Protein AF-A0AAW6VSA6-F1 (afdb_monomer_lite)

InterPro domains:
  IPR007232 DNA repair protein Rad52/59/22 [PTHR12132] (12-105)
  IPR041247 Rad52 family [PF04098] (12-70)
  IPR042525 DNA repair protein Rad52/59/22 superfamily [G3DSA:3.30.390.80] (3-66)

Organism: NCBI:txid28197

Radius of gyration: 23.23 Å; chains: 1; bounding box: 46×59×58 Å

Structure (mmCIF, N/CA/C/O backbone):
data_AF-A0AAW6VSA6-F1
#
_entry.id   AF-A0AAW6VSA6-F1
#
loop_
_atom_site.group_PDB
_atom_site.id
_atom_site.type_symbol
_atom_site.label_atom_id
_atom_site.label_alt_id
_atom_site.label_comp_id
_atom_site.label_asym_id
_atom_site.label_entity_id
_atom_site.label_seq_id
_atom_site.pdbx_PDB_ins_code
_atom_site.Cartn_x
_atom_site.Cartn_y
_atom_site.Cartn_z
_atom_site.occupancy
_atom_site.B_iso_or_equiv
_atom_site.auth_seq_id
_atom_site.auth_comp_id
_atom_site.auth_asym_id
_atom_site.auth_atom_id
_atom_site.pdbx_PDB_model_num
ATOM 1 N N . VAL A 1 1 ? -2.462 25.161 8.995 1.00 51.22 1 VAL A N 1
ATOM 2 C CA . VAL A 1 1 ? -2.810 26.195 7.996 1.00 51.22 1 VAL A CA 1
ATOM 3 C C . VAL A 1 1 ? -4.248 25.920 7.577 1.00 51.22 1 VAL A C 1
ATOM 5 O O . VAL A 1 1 ? -4.530 24.801 7.174 1.00 51.22 1 VAL A O 1
ATOM 8 N N . TYR A 1 2 ? -5.179 26.846 7.816 1.00 50.03 2 TYR A N 1
ATOM 9 C CA . TYR A 1 2 ? -6.599 26.677 7.466 1.00 50.03 2 TYR A CA 1
ATOM 10 C C . TYR A 1 2 ? -6.893 27.480 6.196 1.00 50.03 2 TYR A C 1
ATOM 12 O O . TYR A 1 2 ? -6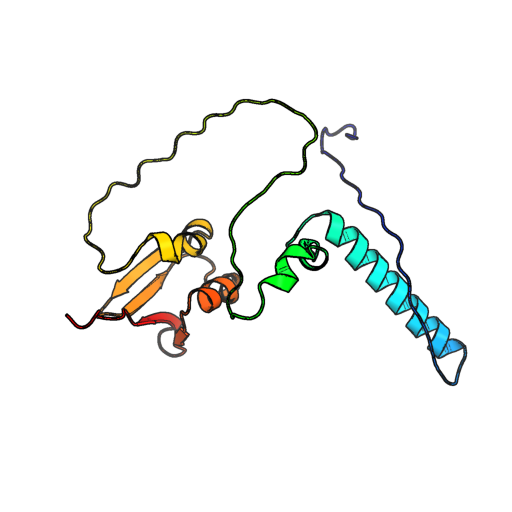.371 28.587 6.064 1.00 50.03 2 TYR A O 1
ATOM 20 N N . ASN A 1 3 ? -7.718 26.960 5.282 1.00 61.34 3 ASN A N 1
ATOM 21 C CA . ASN A 1 3 ? -8.277 27.794 4.214 1.00 61.34 3 ASN A CA 1
ATOM 22 C C . ASN A 1 3 ? -9.531 28.545 4.724 1.00 61.34 3 ASN A C 1
ATOM 24 O O . ASN A 1 3 ? -9.993 28.335 5.849 1.00 61.34 3 ASN A O 1
ATOM 28 N N . GLN A 1 4 ? -10.105 29.395 3.869 1.00 62.91 4 GLN A N 1
ATOM 29 C CA . GLN A 1 4 ? -11.296 30.210 4.155 1.00 62.91 4 GLN A CA 1
ATOM 30 C C . GLN A 1 4 ? -12.543 29.405 4.581 1.00 62.91 4 GLN A C 1
ATOM 32 O O . GLN A 1 4 ? -13.475 29.991 5.121 1.00 62.91 4 GLN A O 1
ATOM 37 N N . THR A 1 5 ? -12.570 28.079 4.393 1.00 76.44 5 THR A N 1
ATOM 38 C CA . THR A 1 5 ? -13.679 27.203 4.807 1.00 76.44 5 THR A CA 1
ATOM 39 C C . THR A 1 5 ? -13.456 26.524 6.165 1.00 76.44 5 THR A C 1
ATOM 41 O O . THR A 1 5 ? -14.208 25.620 6.515 1.00 76.44 5 THR A O 1
ATOM 44 N N 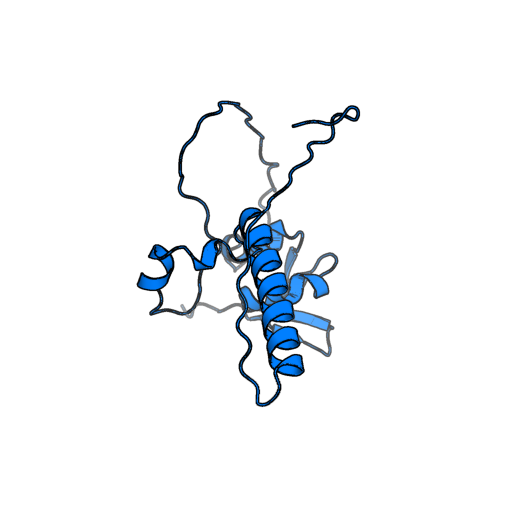. HIS A 1 6 ? -12.441 26.932 6.943 1.00 59.56 6 HIS A N 1
ATOM 45 C CA . HIS A 1 6 ? -12.098 26.367 8.265 1.00 59.56 6 HIS A CA 1
ATOM 46 C C . HIS A 1 6 ? -11.830 24.852 8.275 1.00 59.56 6 HIS A C 1
ATOM 48 O O . HIS A 1 6 ? -11.754 24.221 9.328 1.00 59.56 6 HIS A O 1
ATOM 54 N N . THR A 1 7 ? -11.614 24.265 7.104 1.00 65.12 7 THR A N 1
ATOM 55 C CA . THR A 1 7 ? -11.123 22.903 6.945 1.00 65.12 7 THR A CA 1
ATOM 56 C C . THR A 1 7 ? -9.616 22.887 7.172 1.00 65.12 7 THR A C 1
ATOM 58 O O . THR A 1 7 ? -8.873 23.646 6.543 1.00 65.12 7 THR A O 1
ATOM 61 N N . THR A 1 8 ? -9.151 22.040 8.092 1.00 70.50 8 THR A N 1
ATOM 62 C CA . THR A 1 8 ? -7.719 21.811 8.308 1.00 70.50 8 THR A CA 1
ATOM 63 C C . THR A 1 8 ? -7.151 21.123 7.074 1.00 70.50 8 THR A C 1
ATOM 65 O O . THR A 1 8 ? -7.421 19.948 6.838 1.00 70.50 8 THR A O 1
ATOM 68 N N . PHE A 1 9 ? -6.374 21.850 6.276 1.00 78.31 9 PHE A N 1
ATOM 69 C CA . PHE A 1 9 ? -5.620 21.256 5.182 1.00 78.31 9 PHE A CA 1
ATOM 70 C C . PHE A 1 9 ? -4.291 20.747 5.744 1.00 78.31 9 PHE A C 1
ATOM 72 O O . PHE A 1 9 ? -3.518 21.518 6.318 1.00 78.31 9 PHE A O 1
ATOM 79 N N . ILE A 1 10 ? -4.067 19.436 5.654 1.00 81.62 10 ILE A N 1
ATOM 80 C CA . ILE A 1 10 ? -2.827 18.791 6.091 1.00 81.62 10 ILE A CA 1
ATOM 81 C C . ILE A 1 10 ? -2.166 18.194 4.858 1.00 81.62 10 ILE A C 1
ATOM 83 O O . ILE A 1 10 ? -2.638 17.198 4.314 1.00 81.62 10 ILE A O 1
ATOM 87 N N . GLU A 1 11 ? -1.055 18.794 4.458 1.00 89.44 11 GLU A N 1
ATOM 88 C CA . GLU A 1 11 ? -0.159 18.274 3.433 1.00 89.44 11 GLU A CA 1
ATOM 89 C C . GLU A 1 11 ? 1.050 17.603 4.091 1.00 89.44 11 GLU A C 1
ATOM 91 O O . GLU A 1 11 ? 1.545 18.048 5.131 1.00 89.44 11 GLU A O 1
ATOM 96 N N . LYS A 1 12 ? 1.494 16.486 3.513 1.00 90.44 12 LYS A N 1
ATOM 97 C CA . LYS A 1 12 ? 2.719 15.784 3.901 1.00 90.44 12 LYS A CA 1
ATOM 98 C C . LYS A 1 12 ? 3.485 15.477 2.628 1.00 90.44 12 LYS A C 1
ATOM 100 O O . LYS A 1 12 ? 3.013 14.704 1.801 1.00 90.44 12 LYS A O 1
ATOM 105 N N . GLU A 1 13 ? 4.656 16.072 2.504 1.00 95.19 13 GLU A N 1
ATOM 106 C CA . GLU A 1 13 ? 5.548 15.878 1.370 1.00 95.19 13 GLU A CA 1
ATOM 107 C C . GLU A 1 13 ? 6.796 15.133 1.837 1.00 95.19 13 GLU A C 1
ATOM 109 O O . GLU A 1 13 ? 7.297 15.351 2.941 1.00 95.19 13 GLU A O 1
ATOM 114 N N . ASP A 1 14 ? 7.283 14.221 1.005 1.00 97.12 14 ASP A N 1
ATOM 115 C CA . ASP A 1 14 ? 8.577 13.578 1.189 1.00 97.12 14 ASP A CA 1
ATOM 116 C C . ASP A 1 14 ? 9.154 13.260 -0.197 1.00 97.12 14 ASP A C 1
ATOM 118 O O . ASP A 1 14 ? 8.428 13.175 -1.190 1.00 97.12 14 ASP A O 1
ATOM 122 N N . VAL A 1 15 ? 10.469 13.100 -0.273 1.00 97.25 15 VAL A N 1
ATOM 123 C CA . VAL A 1 15 ? 11.159 12.734 -1.516 1.00 97.25 15 VAL A CA 1
ATOM 124 C C . VAL A 1 15 ? 11.133 11.221 -1.720 1.00 97.25 15 VAL A C 1
ATOM 126 O O . VAL A 1 15 ? 10.961 10.462 -0.772 1.00 97.25 15 VAL A O 1
ATOM 129 N N . GLY A 1 16 ? 11.315 10.748 -2.943 1.00 97.56 16 GLY A N 1
ATOM 130 C CA . GLY A 1 16 ? 11.464 9.323 -3.221 1.00 97.56 16 GLY A CA 1
ATOM 131 C C . GLY A 1 16 ? 12.680 9.072 -4.082 1.00 97.56 16 GLY A C 1
ATOM 132 O O . GLY A 1 16 ? 13.080 9.939 -4.861 1.00 97.56 16 GLY A O 1
ATOM 133 N N . PHE A 1 17 ? 13.274 7.895 -3.931 1.00 98.12 17 PHE A N 1
ATOM 134 C CA . PHE A 1 17 ? 14.391 7.467 -4.761 1.00 98.12 17 PHE A CA 1
ATOM 135 C C . PHE A 1 17 ? 14.060 6.157 -5.468 1.00 98.12 17 PHE A C 1
ATOM 137 O O . PHE A 1 17 ? 13.450 5.262 -4.886 1.00 98.12 17 PHE A O 1
ATOM 144 N N . GLY A 1 18 ? 14.468 6.054 -6.728 1.00 97.69 18 GLY A N 1
ATOM 145 C CA . GLY A 1 18 ? 14.281 4.864 -7.542 1.00 97.69 18 GLY A CA 1
ATOM 146 C C . GLY A 1 18 ? 15.518 4.594 -8.371 1.00 97.69 18 GLY A C 1
ATOM 147 O O . GLY A 1 18 ? 16.198 5.524 -8.809 1.00 97.69 18 GLY A O 1
ATOM 148 N N . THR A 1 19 ? 15.820 3.315 -8.560 1.00 97.69 19 THR A N 1
ATOM 149 C CA . THR A 1 19 ? 16.985 2.880 -9.324 1.00 97.69 19 THR A CA 1
ATOM 150 C C . THR A 1 19 ? 16.536 2.061 -10.520 1.00 97.69 19 THR A C 1
ATOM 152 O O . THR A 1 19 ? 15.596 1.277 -10.459 1.00 97.69 19 THR A O 1
ATOM 155 N N . GLY A 1 20 ? 17.190 2.266 -11.655 1.00 96.38 20 GLY A N 1
ATOM 156 C CA . GLY A 1 20 ? 16.862 1.561 -12.880 1.00 96.38 20 GLY A CA 1
ATOM 157 C C . GLY A 1 20 ? 18.103 0.964 -13.487 1.00 96.38 20 GLY A C 1
ATOM 158 O O . GLY A 1 20 ? 19.025 1.682 -13.863 1.00 96.38 20 GLY A O 1
ATOM 159 N N . ILE A 1 21 ? 18.124 -0.361 -13.573 1.00 96.38 21 ILE A N 1
ATOM 160 C CA . ILE A 1 21 ? 19.223 -1.110 -14.168 1.00 96.38 21 ILE A CA 1
ATOM 161 C C . ILE A 1 21 ? 18.624 -1.975 -15.267 1.00 96.38 21 ILE A C 1
ATOM 163 O O . ILE A 1 21 ? 17.917 -2.943 -15.000 1.00 96.38 21 ILE A O 1
ATOM 167 N N . SER A 1 22 ? 18.903 -1.610 -16.515 1.00 95.88 22 SER A N 1
ATOM 168 C CA . SER A 1 22 ? 18.478 -2.363 -17.691 1.00 95.88 22 SER A CA 1
ATOM 169 C C . SER A 1 22 ? 19.528 -2.272 -18.795 1.00 95.88 22 SER A C 1
ATOM 171 O O . SER A 1 22 ? 20.454 -1.462 -18.739 1.00 95.88 22 SER A O 1
ATOM 173 N N . LYS A 1 23 ? 19.379 -3.124 -19.813 1.00 95.94 23 LYS A N 1
ATOM 174 C CA . LYS A 1 23 ? 20.214 -3.109 -21.020 1.00 95.94 23 LYS A CA 1
ATOM 175 C C . LYS A 1 23 ? 19.980 -1.856 -21.859 1.00 95.94 23 LYS A C 1
ATOM 177 O O . LYS A 1 23 ? 20.884 -1.438 -22.575 1.00 95.94 23 LYS A O 1
ATOM 182 N N . THR A 1 24 ? 18.779 -1.281 -21.801 1.00 97.44 24 THR A N 1
ATOM 183 C CA . THR A 1 24 ? 18.440 -0.059 -22.533 1.00 97.44 24 THR A CA 1
ATOM 184 C C . THR A 1 24 ? 18.276 1.108 -21.562 1.00 97.44 24 THR A C 1
ATOM 186 O O . THR A 1 24 ? 17.798 0.947 -20.437 1.00 97.44 24 THR A O 1
ATOM 189 N N . LEU A 1 25 ? 18.658 2.307 -22.011 1.00 96.94 25 LEU A N 1
ATOM 190 C CA . LEU A 1 25 ? 18.486 3.531 -21.226 1.00 96.94 25 LEU A CA 1
ATOM 191 C C . LEU A 1 25 ? 17.004 3.861 -20.997 1.00 96.94 25 LEU A C 1
ATOM 193 O O . LEU A 1 25 ? 16.657 4.401 -19.951 1.00 96.94 25 LEU A O 1
ATOM 197 N N . ALA A 1 26 ? 16.141 3.538 -21.964 1.00 97.88 26 ALA A N 1
ATOM 198 C CA . ALA A 1 26 ? 14.708 3.797 -21.877 1.00 97.88 26 ALA A CA 1
ATOM 199 C C . ALA A 1 26 ? 14.066 2.995 -20.736 1.00 97.88 26 ALA A C 1
ATOM 201 O O . ALA A 1 26 ? 13.436 3.586 -19.861 1.00 97.88 26 ALA A O 1
ATOM 202 N N . ASP A 1 27 ? 14.313 1.683 -20.691 1.00 97.56 27 ASP A N 1
ATOM 203 C CA . ASP A 1 27 ? 13.743 0.811 -19.659 1.00 97.56 27 ASP A CA 1
ATOM 204 C C . ASP A 1 27 ? 14.287 1.164 -18.267 1.00 97.56 27 ASP A C 1
ATOM 206 O O . ASP A 1 27 ? 13.549 1.153 -17.284 1.00 97.56 27 ASP A O 1
ATOM 210 N N . ALA A 1 28 ? 15.577 1.516 -18.178 1.00 98.06 28 ALA A N 1
ATOM 211 C CA . ALA A 1 28 ? 16.188 1.957 -16.927 1.00 98.06 28 ALA A CA 1
ATOM 212 C C . ALA A 1 28 ? 15.549 3.259 -16.411 1.00 98.06 28 ALA A C 1
ATOM 214 O O . ALA A 1 28 ? 15.229 3.367 -15.229 1.00 98.06 28 ALA A O 1
ATOM 215 N N . ASN A 1 29 ? 15.314 4.242 -17.286 1.00 97.94 29 ASN A N 1
ATOM 216 C CA . ASN A 1 29 ? 14.626 5.478 -16.902 1.00 97.94 29 ASN A CA 1
ATOM 217 C C . ASN A 1 29 ? 13.187 5.216 -16.456 1.00 97.94 29 ASN A C 1
ATOM 219 O O . ASN A 1 29 ? 12.725 5.800 -15.475 1.00 97.94 29 ASN A O 1
ATOM 223 N N . GLU A 1 30 ? 12.481 4.330 -17.157 1.00 97.94 30 GLU A N 1
ATOM 224 C CA . GLU A 1 30 ? 11.110 3.972 -16.818 1.00 97.94 30 GLU A CA 1
ATOM 225 C C . GLU A 1 30 ? 11.033 3.314 -15.433 1.00 97.94 30 GLU A C 1
ATOM 227 O O . GLU A 1 30 ? 10.217 3.728 -14.604 1.00 97.94 30 GLU A O 1
ATOM 232 N N . SER A 1 31 ? 11.889 2.327 -15.150 1.00 97.69 31 SER A N 1
ATOM 233 C CA . SER A 1 31 ? 11.875 1.628 -13.862 1.00 97.69 31 SER A CA 1
ATOM 234 C C . SER A 1 31 ? 12.306 2.541 -12.712 1.00 97.69 31 SER A C 1
ATOM 236 O O . SER A 1 31 ? 11.601 2.608 -11.706 1.00 97.69 31 SER A O 1
ATOM 238 N N . ALA A 1 32 ? 13.387 3.314 -12.886 1.00 98.31 32 ALA A N 1
ATOM 239 C CA . ALA A 1 32 ? 13.851 4.275 -11.884 1.00 98.31 32 ALA A CA 1
ATOM 240 C C . ALA A 1 32 ? 12.762 5.300 -11.541 1.00 98.31 32 ALA A C 1
ATOM 242 O O . ALA A 1 32 ? 12.493 5.560 -10.369 1.00 98.31 32 ALA A O 1
ATOM 243 N N . SER A 1 33 ? 12.089 5.850 -12.556 1.00 98.25 33 SER A N 1
ATOM 244 C CA . SER A 1 33 ? 11.037 6.852 -12.352 1.00 98.25 33 SER A CA 1
ATOM 245 C C . SER A 1 33 ? 9.828 6.264 -11.622 1.00 98.25 33 SER A C 1
ATOM 247 O O . SER A 1 33 ? 9.310 6.876 -10.686 1.00 98.25 33 SER A O 1
ATOM 249 N N . LYS A 1 34 ? 9.394 5.054 -12.004 1.00 98.00 34 LYS A N 1
ATOM 250 C CA . LYS A 1 34 ? 8.282 4.353 -11.339 1.00 98.00 34 LYS A CA 1
ATOM 251 C C . LYS A 1 34 ? 8.586 4.074 -9.870 1.00 98.00 34 LYS A C 1
ATOM 253 O O . LYS A 1 34 ? 7.725 4.284 -9.010 1.00 98.00 34 LYS A O 1
ATOM 258 N N . GLU A 1 35 ? 9.800 3.619 -9.577 1.00 98.44 35 GLU A N 1
ATOM 259 C CA . GLU A 1 35 ? 10.241 3.367 -8.208 1.00 98.44 35 GLU A CA 1
ATOM 260 C C . GLU A 1 35 ? 10.306 4.654 -7.388 1.00 98.44 35 GLU A C 1
ATOM 262 O O . GLU A 1 35 ? 9.738 4.690 -6.298 1.00 98.44 35 GLU A O 1
ATOM 267 N N . ALA A 1 36 ? 10.914 5.718 -7.922 1.00 98.56 36 ALA A N 1
ATOM 268 C CA . ALA A 1 36 ? 11.074 6.983 -7.211 1.00 98.56 36 ALA A CA 1
ATOM 269 C C . ALA A 1 36 ? 9.722 7.579 -6.801 1.00 98.56 36 ALA A C 1
ATOM 271 O O . ALA A 1 36 ? 9.541 7.981 -5.653 1.00 98.56 36 ALA A O 1
ATOM 272 N N . VAL A 1 37 ? 8.741 7.572 -7.709 1.00 98.31 37 VAL A N 1
ATOM 273 C CA . VAL A 1 37 ? 7.385 8.062 -7.416 1.00 98.31 37 VAL A CA 1
ATOM 274 C C . VAL A 1 37 ? 6.695 7.181 -6.372 1.00 98.31 37 VAL A C 1
ATOM 276 O O . VAL A 1 37 ? 6.089 7.688 -5.428 1.00 98.31 37 VAL A O 1
ATOM 279 N N . THR A 1 38 ? 6.816 5.858 -6.496 1.00 98.06 38 THR A N 1
ATOM 280 C CA . THR A 1 38 ? 6.214 4.921 -5.536 1.00 98.06 38 THR A CA 1
ATOM 281 C C . THR A 1 38 ? 6.829 5.072 -4.144 1.00 98.06 38 THR A C 1
ATOM 283 O O . THR A 1 38 ? 6.117 5.022 -3.139 1.00 98.06 38 THR A O 1
ATOM 286 N N . ASP A 1 39 ? 8.145 5.265 -4.061 1.00 98.12 39 ASP A N 1
ATOM 287 C CA . ASP A 1 39 ? 8.842 5.524 -2.806 1.00 98.12 39 ASP A CA 1
ATOM 288 C C . ASP A 1 39 ? 8.386 6.844 -2.175 1.00 98.12 39 ASP A C 1
ATOM 290 O O . ASP A 1 39 ? 7.962 6.839 -1.020 1.00 98.12 39 ASP A O 1
ATOM 294 N N . ALA A 1 40 ? 8.337 7.938 -2.945 1.00 97.69 40 ALA A N 1
ATOM 295 C CA . ALA A 1 40 ? 7.858 9.237 -2.464 1.00 97.69 40 ALA A CA 1
ATOM 296 C C . ALA A 1 40 ? 6.451 9.133 -1.853 1.00 97.69 40 ALA A C 1
ATOM 298 O O . ALA A 1 40 ? 6.224 9.598 -0.737 1.00 97.69 40 ALA A O 1
ATOM 299 N N . ILE A 1 41 ? 5.525 8.442 -2.532 1.00 97.69 41 ILE A N 1
ATOM 300 C CA . ILE A 1 41 ? 4.150 8.232 -2.051 1.00 97.69 41 ILE A CA 1
ATOM 301 C C . ILE A 1 41 ? 4.136 7.452 -0.734 1.00 97.69 41 ILE A C 1
ATOM 303 O O . ILE A 1 41 ? 3.485 7.869 0.225 1.00 97.69 41 ILE A O 1
ATOM 307 N N . LYS A 1 42 ? 4.869 6.334 -0.650 1.00 96.62 42 LYS A N 1
ATOM 308 C CA . LYS A 1 42 ? 4.957 5.549 0.593 1.00 96.62 42 LYS A CA 1
ATOM 309 C C . LYS A 1 42 ? 5.521 6.391 1.737 1.00 96.62 42 LYS A C 1
ATOM 311 O O . LYS A 1 42 ? 4.993 6.350 2.847 1.00 96.62 42 LYS A O 1
ATOM 316 N N . ARG A 1 43 ? 6.585 7.157 1.481 1.00 96.00 43 ARG A N 1
ATOM 317 C CA . ARG A 1 43 ? 7.263 7.985 2.487 1.00 96.00 43 ARG A CA 1
ATOM 318 C C . ARG A 1 43 ? 6.397 9.166 2.943 1.00 96.00 43 ARG A C 1
ATOM 320 O O . ARG A 1 43 ? 6.331 9.429 4.144 1.00 96.00 43 ARG A O 1
ATOM 327 N N . ALA A 1 44 ? 5.667 9.804 2.032 1.00 96.12 44 ALA A N 1
ATOM 328 C CA . ALA A 1 44 ? 4.672 10.820 2.359 1.00 96.12 44 ALA A CA 1
ATOM 329 C C . ALA A 1 44 ? 3.537 10.228 3.213 1.00 96.12 44 ALA A C 1
ATOM 331 O O . ALA A 1 44 ? 3.230 10.760 4.285 1.00 96.12 44 ALA A O 1
ATOM 332 N N . PHE A 1 45 ? 2.979 9.075 2.815 1.00 95.12 45 PHE A N 1
ATOM 333 C CA . PHE A 1 45 ? 1.890 8.437 3.559 1.00 95.12 45 PHE A CA 1
ATOM 334 C C . PHE A 1 45 ? 2.297 7.921 4.936 1.00 95.12 45 PHE A C 1
ATOM 336 O O . PHE A 1 45 ? 1.518 8.034 5.884 1.00 95.12 45 PHE A O 1
ATOM 343 N N . ARG A 1 46 ? 3.537 7.448 5.093 1.00 94.56 46 ARG A N 1
ATOM 344 C CA . ARG A 1 46 ? 4.108 7.072 6.395 1.00 94.56 46 ARG A CA 1
ATOM 345 C C . ARG A 1 46 ? 3.885 8.157 7.454 1.00 94.56 46 ARG A C 1
ATOM 347 O O . ARG A 1 46 ? 3.577 7.845 8.601 1.00 94.56 46 ARG A O 1
ATOM 354 N N . SER A 1 47 ? 3.969 9.430 7.067 1.00 92.06 47 SER A N 1
ATOM 355 C CA . SER A 1 47 ? 3.794 10.585 7.958 1.00 92.06 47 SER A CA 1
ATOM 356 C C . SER A 1 47 ? 2.374 10.763 8.513 1.00 92.06 47 SER A C 1
ATOM 358 O O . SER A 1 47 ? 2.167 11.637 9.359 1.00 92.06 47 SER A O 1
ATOM 360 N N . PHE A 1 48 ? 1.392 9.982 8.053 1.00 92.19 48 PHE A N 1
ATOM 361 C CA . PHE A 1 48 ? 0.036 9.945 8.614 1.00 92.19 48 PHE A CA 1
ATOM 362 C C . PHE A 1 48 ? -0.132 8.893 9.720 1.00 92.19 48 PHE A C 1
ATOM 364 O O . PHE A 1 48 ? -1.131 8.928 10.433 1.00 92.19 48 PHE A O 1
ATOM 371 N N . GLY A 1 49 ? 0.839 7.993 9.914 1.00 90.88 49 GLY A N 1
ATOM 372 C CA . GLY A 1 49 ? 0.900 7.124 11.090 1.00 90.88 49 GLY A CA 1
ATOM 373 C C . GLY A 1 49 ? 1.189 5.653 10.798 1.00 90.88 49 GLY A C 1
ATOM 374 O O . GLY A 1 49 ? 1.556 5.251 9.695 1.00 90.88 49 GLY A O 1
ATOM 375 N N . ASN A 1 50 ? 1.033 4.823 11.832 1.00 88.88 50 ASN A N 1
ATOM 376 C CA . ASN A 1 50 ? 1.481 3.425 11.820 1.00 88.88 50 ASN A CA 1
ATOM 377 C C . ASN A 1 50 ? 0.740 2.546 10.799 1.00 88.88 50 ASN A C 1
ATOM 379 O O . ASN A 1 50 ? 1.366 1.658 10.230 1.00 88.88 50 ASN A O 1
ATOM 383 N N . GLN A 1 51 ? -0.538 2.827 10.506 1.00 90.88 51 GLN A N 1
ATOM 384 C CA . GLN A 1 51 ? -1.302 2.122 9.460 1.00 90.88 51 GLN A CA 1
ATOM 385 C C . GLN A 1 51 ? -0.673 2.272 8.065 1.00 90.88 51 GLN A C 1
ATOM 387 O O . GLN A 1 51 ? -0.865 1.420 7.206 1.00 90.88 51 GLN A O 1
ATOM 392 N N . PHE A 1 52 ? 0.127 3.322 7.862 1.00 94.06 52 PHE A N 1
ATOM 393 C CA . PHE A 1 52 ? 0.822 3.615 6.612 1.00 94.06 52 PHE A CA 1
ATOM 394 C C . PHE A 1 52 ? 2.334 3.334 6.689 1.00 94.06 52 PHE A C 1
ATOM 396 O O . PHE A 1 52 ? 3.115 3.886 5.920 1.00 94.06 52 PHE A O 1
ATOM 403 N N . GLY A 1 53 ? 2.772 2.474 7.617 1.00 91.06 53 GLY A N 1
ATOM 404 C CA . GLY A 1 53 ? 4.146 1.956 7.648 1.00 91.06 53 GLY A CA 1
ATOM 405 C C . GLY A 1 53 ? 5.119 2.690 8.574 1.00 91.06 53 GLY A C 1
ATOM 406 O O . GLY A 1 53 ? 6.307 2.372 8.573 1.00 91.06 53 GLY A O 1
ATOM 407 N N . ASN A 1 54 ? 4.657 3.631 9.407 1.00 91.88 54 ASN A N 1
ATOM 408 C CA . ASN A 1 54 ? 5.536 4.324 10.361 1.00 91.88 54 ASN A CA 1
ATOM 409 C C . ASN A 1 54 ? 6.140 3.385 11.423 1.00 91.88 54 ASN A C 1
ATOM 411 O O . ASN A 1 54 ? 7.279 3.575 11.844 1.00 91.88 54 ASN A O 1
ATOM 415 N N . SER A 1 55 ? 5.430 2.315 11.794 1.00 89.88 55 SER A N 1
ATOM 416 C CA . SER A 1 55 ? 5.903 1.330 12.775 1.00 89.88 55 SER A CA 1
ATOM 417 C C . SER A 1 55 ? 7.116 0.520 12.311 1.00 89.88 55 SER A C 1
ATOM 419 O O . SER A 1 55 ? 7.812 -0.044 13.147 1.00 89.88 55 SER A O 1
ATOM 421 N N . LEU A 1 56 ? 7.391 0.462 11.003 1.00 88.38 56 LEU A N 1
ATOM 422 C CA . LEU A 1 56 ? 8.542 -0.265 10.453 1.00 88.38 56 LEU A CA 1
ATOM 423 C C . LEU A 1 56 ? 9.884 0.392 10.813 1.00 88.38 56 LEU A C 1
ATOM 425 O O . LEU A 1 56 ? 10.922 -0.260 10.757 1.00 88.38 56 LEU A O 1
ATOM 429 N N . TYR A 1 57 ? 9.868 1.670 11.198 1.00 84.38 57 TYR A N 1
ATOM 430 C CA . TYR A 1 57 ? 11.066 2.432 11.558 1.00 84.38 57 TYR A CA 1
ATOM 431 C C . TYR A 1 57 ? 11.379 2.381 13.061 1.00 84.38 57 TYR A C 1
ATOM 433 O O . TYR A 1 57 ? 12.425 2.867 13.495 1.00 84.38 57 TYR A O 1
ATOM 441 N N . ASP A 1 58 ? 10.504 1.766 13.860 1.00 85.06 58 ASP A N 1
ATOM 442 C CA . ASP A 1 58 ? 10.700 1.589 15.293 1.00 85.06 58 ASP A CA 1
ATOM 443 C C . ASP A 1 58 ? 11.608 0.379 15.574 1.00 85.06 58 ASP A C 1
ATOM 445 O O . ASP A 1 58 ? 11.195 -0.786 15.567 1.00 85.06 58 ASP A O 1
ATOM 449 N N . LYS A 1 59 ? 12.889 0.660 15.833 1.00 79.44 59 LYS A N 1
ATOM 450 C CA . LYS A 1 59 ? 13.908 -0.364 16.117 1.00 79.44 59 LYS A CA 1
ATOM 451 C C . LYS A 1 59 ? 13.659 -1.112 17.431 1.00 79.44 59 LYS A C 1
ATOM 453 O O . LYS A 1 59 ? 14.140 -2.234 17.566 1.00 79.44 59 LYS A O 1
ATOM 458 N N . SER A 1 60 ? 12.885 -0.550 18.365 1.00 77.25 60 SER A N 1
ATOM 459 C CA . SER A 1 60 ? 12.574 -1.211 19.643 1.00 77.25 60 SER A CA 1
ATOM 460 C C . SER A 1 60 ? 11.694 -2.455 19.463 1.00 77.25 60 SER A C 1
ATOM 462 O O . SER A 1 60 ? 11.779 -3.403 20.243 1.00 77.25 60 SER A O 1
ATOM 464 N N . ARG A 1 61 ? 10.904 -2.504 18.380 1.00 63.66 61 ARG A N 1
ATOM 465 C CA . ARG A 1 61 ? 10.052 -3.657 18.053 1.00 63.66 61 ARG A CA 1
ATOM 466 C C . ARG A 1 61 ? 10.822 -4.843 17.485 1.00 63.66 61 ARG A C 1
ATOM 468 O O . ARG A 1 61 ? 10.391 -5.975 17.658 1.00 63.66 61 ARG A O 1
ATOM 475 N N . ASN A 1 62 ? 11.962 -4.596 16.843 1.00 59.50 62 ASN A N 1
ATOM 476 C CA . ASN A 1 62 ? 12.757 -5.649 16.207 1.00 59.50 62 ASN A CA 1
ATOM 477 C C . ASN A 1 62 ? 13.546 -6.493 17.226 1.00 59.50 62 ASN A C 1
ATOM 479 O O . ASN A 1 6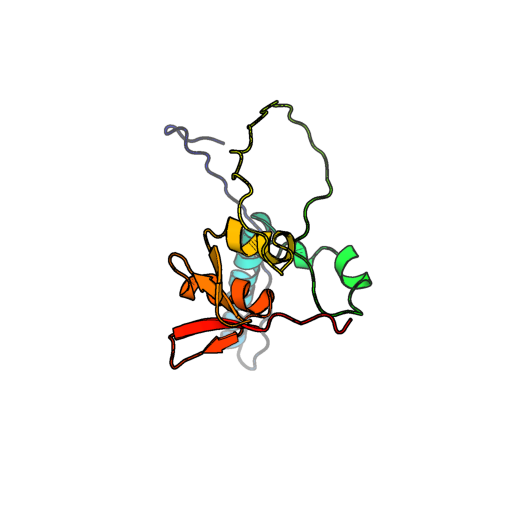2 ? 13.877 -7.635 16.934 1.00 59.50 62 ASN A O 1
ATOM 483 N N . LEU A 1 63 ? 13.809 -5.975 18.434 1.00 57.16 63 LEU A N 1
ATOM 484 C CA . LEU A 1 63 ? 14.509 -6.727 19.487 1.00 57.16 63 LEU A CA 1
ATOM 485 C C . LEU A 1 63 ? 13.635 -7.781 20.185 1.00 57.16 63 LEU A C 1
ATOM 487 O O . LEU A 1 63 ? 14.175 -8.686 20.808 1.00 57.16 63 LEU A O 1
ATOM 491 N N . ASN A 1 64 ? 12.307 -7.684 20.082 1.00 52.28 64 ASN A N 1
ATOM 492 C CA . ASN A 1 64 ? 11.372 -8.567 20.791 1.00 52.28 64 ASN A CA 1
ATOM 493 C C . ASN A 1 64 ? 10.769 -9.660 19.890 1.00 52.28 64 ASN A C 1
ATOM 495 O O . ASN A 1 64 ? 9.824 -10.338 20.283 1.00 52.28 64 ASN A O 1
ATOM 499 N N . GLN A 1 65 ? 11.291 -9.836 18.673 1.00 46.16 65 GLN A N 1
ATOM 500 C CA . GLN A 1 65 ? 10.751 -10.771 17.687 1.00 46.16 65 GLN A CA 1
ATOM 501 C C . GLN A 1 65 ? 11.468 -12.129 17.736 1.00 46.16 65 GLN A C 1
ATOM 503 O O . GLN A 1 65 ? 12.043 -12.580 16.751 1.00 46.16 65 GLN A O 1
ATOM 508 N N . SER A 1 66 ? 11.434 -12.791 18.893 1.00 41.50 66 SER A N 1
ATOM 509 C CA . SER A 1 66 ? 11.553 -14.256 18.952 1.00 41.50 66 SER A CA 1
ATOM 510 C C . SER A 1 66 ? 10.204 -14.945 19.134 1.00 41.50 66 SER A C 1
ATOM 512 O O . SER A 1 66 ? 10.141 -16.154 18.963 1.00 41.50 66 SER A O 1
ATOM 514 N N . ASP A 1 67 ? 9.119 -14.202 19.366 1.00 37.12 67 ASP A N 1
ATOM 515 C CA . ASP A 1 67 ? 7.788 -14.786 19.460 1.00 37.12 67 ASP A CA 1
ATOM 516 C C . ASP A 1 67 ? 6.776 -14.049 18.586 1.00 37.12 67 ASP A C 1
ATOM 518 O O . ASP A 1 67 ? 6.560 -12.838 18.650 1.00 37.12 67 ASP A O 1
ATOM 522 N N . THR A 1 68 ? 6.174 -14.853 17.719 1.00 47.28 68 THR A N 1
ATOM 523 C CA . THR A 1 68 ? 4.890 -14.668 17.057 1.00 47.28 68 THR A CA 1
ATOM 524 C C . THR A 1 68 ? 3.917 -13.868 17.930 1.00 47.28 68 THR A C 1
ATOM 526 O O . THR A 1 68 ? 3.759 -14.177 19.108 1.00 47.28 68 THR A O 1
ATOM 529 N N . SER A 1 69 ? 3.177 -12.939 17.311 1.00 46.50 69 SER A N 1
ATOM 530 C CA . SER A 1 69 ? 2.139 -12.056 17.892 1.00 46.50 69 SER A CA 1
ATOM 531 C C . SER A 1 69 ? 2.665 -10.688 18.342 1.00 46.50 69 SER A C 1
ATOM 533 O O . SER A 1 69 ? 3.210 -10.526 19.425 1.00 46.50 69 SER A O 1
ATOM 535 N N . SER A 1 70 ? 2.460 -9.656 17.523 1.00 40.84 70 SER A N 1
ATOM 536 C CA . SER A 1 70 ? 2.690 -8.263 17.935 1.00 40.84 70 SER A CA 1
ATOM 537 C C . SER A 1 70 ? 1.420 -7.468 17.635 1.00 40.84 70 SER A C 1
ATOM 539 O O . SER A 1 70 ? 1.190 -7.037 16.511 1.00 40.84 70 SER A O 1
ATOM 541 N N . THR A 1 71 ? 0.453 -7.491 18.547 1.00 35.38 71 THR A N 1
ATOM 542 C CA . THR A 1 71 ? 0.336 -6.536 19.664 1.00 35.38 71 THR A CA 1
ATOM 543 C C . THR A 1 71 ? -0.072 -5.153 19.163 1.00 35.38 71 THR A C 1
ATOM 545 O O . THR A 1 71 ? 0.736 -4.240 18.981 1.00 35.38 71 THR A O 1
ATOM 548 N N . TYR A 1 72 ? -1.388 -5.012 18.985 1.00 39.78 72 TYR A N 1
ATOM 549 C CA . TYR A 1 72 ? -2.093 -3.761 19.228 1.00 39.78 72 TYR A CA 1
ATOM 550 C C . TYR A 1 72 ? -2.081 -3.515 20.740 1.00 39.78 72 TYR A C 1
ATOM 552 O O . TYR A 1 72 ? -3.021 -3.869 21.443 1.00 39.78 72 TYR A O 1
ATOM 560 N N . GLN A 1 73 ? -0.994 -2.942 21.246 1.00 34.88 73 GLN A N 1
ATOM 561 C CA . GLN A 1 73 ? -1.018 -2.228 22.514 1.00 34.88 73 GLN A CA 1
ATOM 562 C C . GLN A 1 73 ? -0.368 -0.861 22.338 1.00 34.88 73 GLN A C 1
ATOM 564 O O . GLN A 1 73 ? 0.512 -0.649 21.500 1.00 34.88 73 GLN A O 1
ATOM 569 N N . GLN A 1 74 ? -0.966 0.070 23.063 1.00 41.91 74 GLN A N 1
ATOM 570 C CA . GLN A 1 74 ? -0.906 1.510 22.926 1.00 41.91 74 GLN A CA 1
ATOM 571 C C . GLN A 1 74 ? 0.433 2.122 23.355 1.00 41.91 74 GLN A C 1
ATOM 573 O O . GLN A 1 74 ? 1.163 1.571 24.167 1.00 41.91 74 GLN A O 1
ATOM 578 N N . GLU A 1 75 ? 0.676 3.296 22.771 1.00 37.97 75 GLU A N 1
ATOM 579 C CA . GLU A 1 75 ? 1.307 4.504 23.323 1.00 37.97 75 GLU A CA 1
ATOM 580 C C . GLU A 1 75 ? 2.462 4.402 24.338 1.00 37.97 75 GLU A C 1
ATOM 582 O O . GLU A 1 75 ? 2.271 4.076 25.504 1.00 37.97 75 GLU A O 1
ATOM 587 N N . LEU A 1 76 ? 3.616 4.953 23.932 1.00 34.56 76 LEU A N 1
ATOM 588 C CA . LEU A 1 76 ? 4.460 5.801 24.782 1.00 34.56 76 LEU A CA 1
ATOM 589 C C . LEU A 1 76 ? 5.063 6.961 23.963 1.00 34.56 76 LEU A C 1
ATOM 591 O O . LEU A 1 76 ? 5.934 6.778 23.119 1.00 34.56 76 LEU A O 1
ATOM 595 N N . ASN A 1 77 ? 4.521 8.153 24.227 1.00 35.72 77 ASN A N 1
ATOM 596 C CA . ASN A 1 77 ? 5.141 9.484 24.272 1.00 35.72 77 ASN A CA 1
ATOM 597 C C . ASN A 1 77 ? 6.443 9.750 23.478 1.00 35.72 77 ASN A C 1
ATOM 599 O O . ASN A 1 77 ? 7.528 9.319 23.865 1.00 35.72 77 ASN A O 1
ATOM 603 N N . HIS A 1 78 ? 6.360 10.674 22.513 1.00 36.41 78 HIS A N 1
ATOM 604 C CA . HIS A 1 78 ? 7.324 11.776 22.409 1.00 36.41 78 HIS A CA 1
ATOM 605 C C . HIS A 1 78 ? 6.562 13.106 22.427 1.00 36.41 78 HIS A C 1
ATOM 607 O O . HIS A 1 78 ? 5.572 13.300 21.729 1.00 36.41 78 HIS A O 1
ATOM 613 N N . ASN A 1 79 ? 7.017 13.972 23.323 1.00 35.38 79 ASN A N 1
ATOM 614 C CA . ASN A 1 79 ? 6.363 15.165 23.833 1.00 35.38 79 ASN A CA 1
ATOM 615 C C . ASN A 1 79 ? 6.567 16.363 22.890 1.00 35.38 79 ASN A C 1
ATOM 617 O O . ASN A 1 79 ? 7.710 16.657 22.560 1.00 35.38 79 ASN A O 1
ATOM 621 N N . GLN A 1 80 ? 5.499 17.086 22.540 1.00 34.06 80 GLN A N 1
ATOM 622 C CA . GLN A 1 80 ? 5.492 18.555 22.455 1.00 34.06 80 GLN A CA 1
ATOM 623 C C . GLN A 1 80 ? 4.047 19.049 22.665 1.00 34.06 80 GLN A C 1
ATOM 625 O O . GLN A 1 80 ? 3.201 18.920 21.786 1.00 34.06 80 GLN A O 1
ATOM 630 N N . ASN A 1 81 ? 3.794 19.561 23.873 1.00 38.81 81 ASN A N 1
ATOM 631 C CA . ASN A 1 81 ? 2.764 20.526 24.289 1.00 38.81 81 ASN A CA 1
ATOM 632 C C . ASN A 1 81 ? 1.462 20.652 23.468 1.00 38.81 81 ASN A C 1
ATOM 634 O O . ASN A 1 81 ? 1.457 21.275 22.410 1.00 38.81 81 ASN A O 1
ATOM 638 N N . GLN A 1 82 ? 0.330 20.284 24.086 1.00 40.12 82 GLN A N 1
ATOM 639 C CA . GLN A 1 82 ? -0.795 21.209 24.310 1.00 40.12 82 GLN A CA 1
ATOM 640 C C . GLN A 1 82 ? -1.842 20.602 25.258 1.00 40.12 82 GLN A C 1
ATOM 642 O O . GLN A 1 82 ? -2.369 19.514 25.044 1.00 40.12 82 GLN A O 1
ATOM 647 N N . GLN A 1 83 ? -2.131 21.333 26.332 1.00 40.78 83 GLN A N 1
ATOM 648 C CA . GLN A 1 83 ? -3.147 21.009 27.326 1.00 40.78 83 GLN A CA 1
ATOM 649 C C . GLN A 1 83 ? -4.549 21.225 26.738 1.00 40.78 83 GLN A C 1
ATOM 651 O O . GLN A 1 83 ? -4.902 22.361 26.431 1.00 40.78 83 GLN A O 1
ATOM 656 N N . ARG A 1 84 ? -5.392 20.186 26.687 1.00 32.50 84 ARG A N 1
ATOM 657 C CA . ARG A 1 84 ? -6.837 20.331 26.936 1.00 32.50 84 ARG A CA 1
ATOM 658 C C . ARG A 1 84 ? -7.385 19.098 27.644 1.00 32.50 84 ARG A C 1
ATOM 660 O O . ARG A 1 84 ? -7.345 17.984 27.139 1.00 32.50 84 ARG A O 1
ATOM 667 N N . ASN A 1 85 ? -7.916 19.373 28.827 1.00 37.53 85 ASN A N 1
ATOM 668 C CA . ASN A 1 85 ? -8.770 18.513 29.624 1.00 37.53 85 ASN A CA 1
ATOM 669 C C . ASN A 1 85 ? -9.991 18.091 28.793 1.00 37.53 85 ASN A C 1
ATOM 671 O O . ASN A 1 85 ? -10.656 18.962 28.234 1.00 37.53 85 ASN A O 1
ATOM 675 N N . ASN A 1 86 ? -10.296 16.796 28.733 1.00 33.56 86 ASN A N 1
ATOM 676 C CA . ASN A 1 86 ? -11.635 16.325 28.398 1.00 33.56 86 ASN A CA 1
ATOM 677 C C . ASN A 1 86 ? -11.855 14.923 28.970 1.00 33.56 86 ASN A C 1
ATOM 679 O O . ASN A 1 86 ? -11.401 13.907 28.450 1.00 33.56 86 ASN A O 1
ATOM 683 N N . GLN A 1 87 ? -12.553 14.929 30.096 1.00 34.84 87 GLN A N 1
ATOM 684 C CA . GLN A 1 87 ? -13.101 13.787 30.795 1.00 34.84 87 GLN A CA 1
ATOM 685 C C . GLN A 1 87 ? -14.349 13.337 30.026 1.00 34.84 87 GLN A C 1
ATOM 687 O O . GLN A 1 87 ? -15.354 14.044 30.023 1.00 34.84 87 GLN A O 1
ATOM 692 N N . TYR A 1 88 ? -14.283 12.187 29.353 1.00 30.09 88 TYR A N 1
ATOM 693 C CA . TYR A 1 88 ? -15.459 11.559 28.753 1.00 30.09 88 TYR A CA 1
ATOM 694 C C . TYR A 1 88 ? -15.768 10.245 29.459 1.00 30.09 88 TYR A C 1
ATOM 696 O O . TYR A 1 88 ? -14.992 9.294 29.460 1.00 30.09 88 TYR A O 1
ATOM 704 N N . SER A 1 89 ? -16.930 10.259 30.095 1.00 31.19 89 SER A N 1
ATOM 705 C CA . SER A 1 89 ? -17.568 9.191 30.842 1.00 31.19 89 SER A CA 1
ATOM 706 C C . SER A 1 89 ? -17.874 7.994 29.940 1.00 31.19 89 SER A C 1
ATOM 708 O O . SER A 1 89 ? -18.566 8.127 28.931 1.00 31.19 89 SER A O 1
ATOM 710 N N . HIS A 1 90 ? -17.399 6.811 30.326 1.00 39.50 90 HIS A N 1
ATOM 711 C CA . HIS A 1 90 ? -17.772 5.554 29.683 1.00 39.50 90 HIS A CA 1
ATOM 712 C C . HIS A 1 90 ? -19.252 5.229 29.954 1.00 39.50 90 HIS A C 1
ATOM 714 O O . HIS A 1 90 ? -19.677 5.292 31.114 1.00 39.50 90 HIS A O 1
ATOM 720 N N . PRO A 1 91 ? -20.048 4.829 28.944 1.00 35.62 91 PRO A N 1
ATOM 721 C CA . PRO A 1 91 ? -21.334 4.216 29.207 1.00 35.62 91 PRO A CA 1
ATOM 722 C C . PRO A 1 91 ? -21.114 2.853 29.868 1.00 35.62 91 PRO A C 1
ATOM 724 O O . PRO A 1 91 ? -20.387 1.991 29.377 1.00 35.62 91 PRO A O 1
ATOM 727 N N . ASN A 1 92 ? -21.757 2.698 31.018 1.00 35.06 92 ASN A N 1
ATOM 728 C CA . ASN A 1 92 ? -21.813 1.497 31.831 1.00 35.06 92 ASN A CA 1
ATOM 729 C C . ASN A 1 92 ? -22.541 0.391 31.044 1.00 35.06 92 ASN A C 1
ATOM 731 O O . ASN A 1 92 ? -23.768 0.421 30.916 1.00 35.06 92 ASN A O 1
ATOM 735 N N . ILE A 1 93 ? -21.798 -0.567 30.482 1.00 43.50 93 ILE A N 1
ATOM 736 C CA . ILE A 1 93 ? -22.402 -1.792 29.955 1.00 43.50 93 ILE A CA 1
ATOM 737 C C . ILE A 1 93 ? -22.679 -2.681 31.161 1.00 43.50 93 ILE A C 1
ATOM 739 O O . ILE A 1 93 ? -21.769 -3.222 31.788 1.00 43.50 93 ILE A O 1
ATOM 743 N N . LYS A 1 94 ? -23.966 -2.770 31.500 1.00 36.72 94 LYS A N 1
ATOM 744 C CA . LYS A 1 94 ? -24.499 -3.597 32.576 1.00 36.72 94 LYS A CA 1
ATOM 745 C C . LYS A 1 94 ? -23.996 -5.033 32.419 1.00 36.72 94 LYS A C 1
ATOM 747 O O . LYS A 1 94 ? -24.367 -5.732 31.480 1.00 36.72 94 LYS A O 1
ATOM 752 N N . GLN A 1 95 ? -23.180 -5.456 33.378 1.00 42.59 95 GLN A N 1
ATOM 753 C CA . GLN A 1 95 ? -22.862 -6.851 33.648 1.00 42.59 95 GLN A CA 1
ATOM 754 C C . GLN A 1 95 ? -24.167 -7.618 33.868 1.00 42.59 95 GLN A C 1
ATOM 756 O O . GLN A 1 95 ? -24.888 -7.324 34.818 1.00 42.59 95 GLN A O 1
ATOM 761 N N . ASN A 1 96 ? -24.485 -8.569 32.992 1.00 38.84 96 ASN A N 1
ATOM 762 C CA . ASN A 1 96 ? -25.384 -9.685 33.291 1.00 38.84 96 ASN A CA 1
ATOM 763 C C . ASN A 1 96 ? -25.272 -10.747 32.189 1.00 38.84 96 ASN A C 1
ATOM 765 O O . ASN A 1 96 ? -26.095 -10.804 31.277 1.00 38.84 96 ASN A O 1
ATOM 769 N N . GLN A 1 97 ? -24.210 -11.548 32.265 1.00 43.62 97 GLN A N 1
ATOM 770 C CA . GLN A 1 97 ? -24.173 -12.967 31.897 1.00 43.62 97 GLN A CA 1
ATOM 771 C C . GLN A 1 97 ? -22.765 -13.485 32.200 1.00 43.62 97 GLN A C 1
ATOM 773 O O . GLN A 1 97 ? -21.779 -12.876 31.793 1.00 43.62 97 GLN A O 1
ATOM 778 N N . ALA A 1 98 ? -22.674 -14.564 32.976 1.00 44.84 98 ALA A N 1
ATOM 779 C CA . ALA A 1 98 ? -21.423 -15.252 33.262 1.00 44.84 98 ALA A CA 1
ATOM 780 C C . ALA A 1 98 ? -20.930 -15.923 31.973 1.00 44.84 98 ALA A C 1
ATOM 782 O O . ALA A 1 98 ? -21.272 -17.068 31.697 1.00 44.84 98 ALA A O 1
ATOM 783 N N . THR A 1 99 ? -20.195 -15.184 31.146 1.00 52.09 99 THR A N 1
ATOM 784 C CA . THR A 1 99 ? -19.544 -15.742 29.965 1.00 52.09 99 THR A CA 1
ATOM 785 C C . THR A 1 99 ? -18.284 -16.485 30.392 1.00 52.09 99 THR A C 1
ATOM 787 O O . THR A 1 99 ? -17.490 -16.015 31.206 1.00 52.09 99 THR A O 1
ATOM 790 N N . SER A 1 100 ? -18.113 -17.682 29.845 1.00 56.56 100 SER A N 1
ATOM 791 C CA . SER A 1 100 ? -17.026 -18.621 30.144 1.00 56.56 100 SER A CA 1
ATOM 792 C C . SER A 1 100 ? -15.674 -18.214 29.525 1.00 56.56 100 SER A C 1
ATOM 794 O O . SER A 1 100 ? -14.680 -18.923 29.678 1.00 56.56 100 SER A O 1
ATOM 796 N N . PHE A 1 101 ? -15.616 -17.062 28.844 1.00 63.91 101 PHE A N 1
ATOM 797 C CA . PHE A 1 101 ? -14.436 -16.532 28.161 1.00 63.91 101 PHE A CA 1
ATOM 798 C C . PHE A 1 101 ? -14.056 -15.133 28.651 1.00 63.91 101 PHE A C 1
ATOM 800 O O . PHE A 1 101 ? -14.896 -14.333 29.065 1.00 63.91 101 PHE A O 1
ATOM 807 N N . ASN A 1 102 ? -12.765 -14.810 28.558 1.00 72.25 102 ASN A N 1
ATOM 808 C CA . ASN A 1 102 ? -12.263 -13.496 28.927 1.00 72.25 102 ASN A CA 1
ATOM 809 C C . ASN A 1 102 ? -12.689 -12.452 27.879 1.00 72.25 102 ASN A C 1
ATOM 811 O O . ASN A 1 102 ? -12.146 -12.399 26.779 1.00 72.25 102 ASN A O 1
ATOM 815 N N . GLN A 1 103 ? -13.661 -11.606 28.222 1.00 67.81 103 GLN A N 1
ATOM 816 C CA . GLN A 1 103 ? -14.168 -10.572 27.316 1.00 67.81 103 GLN A CA 1
ATOM 817 C C . GLN A 1 103 ? -13.083 -9.554 26.905 1.00 67.81 103 GLN A C 1
ATOM 819 O O . GLN A 1 103 ? -13.135 -9.016 25.800 1.00 67.81 103 GLN A O 1
ATOM 824 N N . TYR A 1 104 ? -12.065 -9.321 27.740 1.00 76.38 104 TYR A N 1
ATOM 825 C CA . TYR A 1 104 ? -10.986 -8.379 27.425 1.00 76.38 104 TYR A CA 1
ATOM 826 C C . TYR A 1 104 ? -10.071 -8.873 26.296 1.00 76.38 104 TYR A C 1
ATOM 828 O O . TYR A 1 104 ? -9.473 -8.048 25.606 1.00 76.38 104 TYR A O 1
ATOM 836 N N . GLU A 1 105 ? -10.003 -10.187 26.052 1.00 79.50 105 GLU A N 1
ATOM 837 C CA . GLU A 1 105 ? -9.222 -10.778 24.952 1.00 79.50 105 GLU A CA 1
ATOM 838 C C . GLU A 1 105 ? -9.677 -10.252 23.581 1.00 79.50 105 GLU A C 1
ATOM 840 O O . GLU A 1 105 ? -8.870 -10.075 22.668 1.00 79.50 105 GLU A O 1
ATOM 845 N N . TYR A 1 106 ? -10.967 -9.940 23.448 1.00 86.69 106 TYR A N 1
ATOM 846 C CA . TYR A 1 106 ? -11.581 -9.560 22.179 1.00 86.69 106 TYR A CA 1
ATOM 847 C C . TYR A 1 106 ? -11.994 -8.087 22.109 1.00 86.69 106 TYR A C 1
ATOM 849 O O . TYR A 1 106 ? -12.793 -7.702 21.252 1.00 86.69 106 TYR A O 1
ATOM 857 N N . GLN A 1 107 ? -11.421 -7.239 22.970 1.00 82.06 107 GLN A N 1
ATOM 858 C CA . GLN A 1 107 ? -11.722 -5.805 23.006 1.00 82.06 107 GLN A CA 1
ATOM 859 C C . GLN A 1 107 ? -11.520 -5.111 21.653 1.00 82.06 107 GLN A C 1
ATOM 861 O O . GLN A 1 107 ? -12.289 -4.223 21.285 1.00 82.06 107 GLN A O 1
ATOM 866 N N . SER A 1 108 ? -10.526 -5.548 20.878 1.00 82.56 108 SER A N 1
ATOM 867 C CA . SER A 1 108 ? -10.279 -5.050 19.523 1.00 82.56 108 SER A CA 1
ATOM 868 C C . SER A 1 108 ? -11.466 -5.281 18.582 1.00 82.56 108 SER A C 1
ATOM 870 O O . SER A 1 108 ? -11.756 -4.414 17.764 1.00 82.56 108 SER A O 1
ATOM 872 N N . LEU A 1 109 ? -12.186 -6.399 18.715 1.00 87.19 109 LEU A N 1
ATOM 873 C CA . LEU A 1 109 ? -13.359 -6.714 17.896 1.00 87.19 109 LEU A CA 1
ATOM 874 C C . LEU A 1 109 ? -14.572 -5.876 18.319 1.00 87.19 109 LEU A C 1
ATOM 876 O O . LEU A 1 109 ? -15.249 -5.320 17.453 1.00 87.19 109 LEU A O 1
ATOM 880 N N . TYR A 1 110 ? -14.785 -5.679 19.625 1.00 86.88 110 TYR A N 1
ATOM 881 C CA . TYR A 1 110 ? -15.841 -4.788 20.127 1.00 86.88 110 TYR A CA 1
ATOM 882 C C . TYR A 1 110 ? -15.645 -3.340 19.673 1.00 86.88 110 TYR A C 1
ATOM 884 O O . TYR A 1 110 ? -16.596 -2.689 19.243 1.00 86.88 110 TYR A O 1
ATOM 892 N N . ASN A 1 111 ? -14.404 -2.847 19.677 1.00 84.50 111 ASN A N 1
ATOM 893 C CA . ASN A 1 111 ? -14.081 -1.502 19.193 1.00 84.50 111 ASN A CA 1
ATOM 894 C C . ASN A 1 111 ? -14.352 -1.332 17.686 1.00 84.50 111 ASN A C 1
ATOM 896 O O . ASN A 1 111 ? -14.583 -0.219 17.224 1.00 84.50 111 ASN A O 1
ATOM 900 N N . LEU A 1 112 ? -14.351 -2.430 16.923 1.00 83.38 112 LEU A N 1
ATOM 901 C CA . LEU A 1 112 ? -14.730 -2.462 15.507 1.00 83.38 112 LEU A CA 1
ATOM 902 C C . LEU A 1 112 ? -16.247 -2.629 15.299 1.00 83.38 112 LEU A C 1
ATOM 904 O O . LEU A 1 112 ? -16.696 -2.815 14.165 1.00 83.38 112 LEU A O 1
ATOM 908 N N . GLY A 1 113 ? -17.044 -2.582 16.370 1.00 85.12 113 GLY A N 1
ATOM 909 C CA . GLY A 1 113 ? -18.494 -2.772 16.331 1.00 85.12 113 GLY A CA 1
ATOM 910 C C . GLY A 1 113 ? -18.920 -4.221 16.087 1.00 85.12 113 GLY A C 1
ATOM 911 O O . GLY A 1 113 ? -20.030 -4.458 15.618 1.00 85.12 113 GLY A O 1
ATOM 912 N N . LEU A 1 114 ? -18.037 -5.190 16.348 1.00 90.00 114 LEU A N 1
ATOM 913 C CA . LEU A 1 114 ? -18.357 -6.614 16.276 1.00 90.00 114 LEU A CA 1
ATOM 914 C C . LEU A 1 114 ? -18.730 -7.133 17.663 1.00 90.00 114 LEU A C 1
ATOM 916 O O . LEU A 1 114 ? -18.138 -6.740 18.660 1.00 90.00 114 LEU A O 1
ATOM 920 N N . ASN A 1 115 ? -19.680 -8.057 17.722 1.00 89.31 115 ASN A N 1
ATOM 921 C CA . ASN A 1 115 ? -20.098 -8.741 18.938 1.00 89.31 115 ASN A CA 1
ATOM 922 C C . ASN A 1 115 ? -19.662 -10.205 18.898 1.00 89.31 115 ASN A C 1
ATOM 924 O O . ASN A 1 115 ? -19.541 -10.804 17.829 1.00 89.31 115 ASN A O 1
ATOM 928 N N . ILE A 1 116 ? -19.463 -10.798 20.072 1.00 88.88 116 ILE A N 1
ATOM 929 C CA . ILE A 1 116 ? -19.098 -12.209 20.213 1.00 88.88 116 ILE A CA 1
ATOM 930 C C . ILE A 1 116 ? -20.156 -12.887 21.057 1.00 88.88 116 ILE A C 1
ATOM 932 O O . ILE A 1 116 ? -20.453 -12.432 22.161 1.00 88.88 116 ILE A O 1
ATOM 936 N N . VAL A 1 117 ? -20.712 -13.966 20.518 1.00 88.81 117 VAL A N 1
ATOM 937 C CA . VAL A 1 117 ? -21.774 -14.750 21.143 1.00 88.81 117 VAL A CA 1
ATOM 938 C C . VAL A 1 117 ? -21.278 -16.175 21.328 1.00 88.81 117 VAL A C 1
ATOM 940 O O . VAL A 1 117 ? -20.732 -16.769 20.402 1.00 88.81 117 VAL A O 1
ATOM 943 N N . GLU A 1 118 ? -21.468 -16.728 22.519 1.00 86.94 118 GLU A N 1
ATOM 944 C CA . GLU A 1 118 ? -21.189 -18.134 22.798 1.00 86.94 118 GLU A CA 1
ATOM 945 C C . GLU A 1 118 ? -22.382 -18.996 22.362 1.00 86.94 118 GLU A C 1
ATOM 947 O O . GLU A 1 118 ? -23.516 -18.765 22.783 1.00 86.94 118 GLU A O 1
ATOM 952 N N . GLN A 1 119 ? -22.137 -19.985 21.504 1.00 83.06 119 GLN A N 1
ATOM 953 C CA . GLN A 1 119 ? -23.127 -20.964 21.059 1.00 83.06 119 GLN A CA 1
ATOM 954 C C . GLN A 1 119 ? -22.481 -22.348 20.991 1.00 83.06 119 GLN A C 1
ATOM 956 O O . GLN A 1 119 ? -21.504 -22.551 20.273 1.00 83.06 119 GLN A O 1
ATOM 961 N N . ASN A 1 120 ? -23.038 -23.319 21.718 1.00 83.56 120 ASN A N 1
ATOM 962 C CA . ASN A 1 120 ? -22.616 -24.726 21.678 1.00 83.56 120 ASN A CA 1
ATOM 963 C C . ASN A 1 120 ? -21.107 -24.947 21.938 1.00 83.56 120 ASN A C 1
ATOM 965 O O . ASN A 1 120 ? -20.491 -25.800 21.304 1.00 83.56 120 ASN A O 1
ATOM 969 N N . GLY A 1 121 ? -20.498 -24.165 22.839 1.00 83.06 121 GLY A N 1
ATOM 970 C CA . GLY A 1 121 ? -19.058 -24.242 23.137 1.00 83.06 121 GLY A CA 1
ATOM 971 C C . GLY A 1 121 ? -18.149 -23.567 22.100 1.00 83.06 121 GLY A C 1
ATOM 972 O O . GLY A 1 121 ? -16.925 -23.698 22.165 1.00 83.06 121 GLY A O 1
ATOM 973 N N . PHE A 1 122 ? -18.730 -22.830 21.152 1.00 87.62 122 PHE A N 1
ATOM 974 C CA . PHE A 1 122 ? -18.013 -22.001 20.192 1.00 87.62 122 PHE A CA 1
ATOM 975 C C . PHE A 1 122 ? -18.314 -20.525 20.429 1.00 87.62 122 PHE A C 1
ATOM 977 O O . PHE A 1 122 ? -19.449 -20.134 20.687 1.00 87.62 122 PHE A O 1
ATOM 984 N N . LEU A 1 123 ? -17.294 -19.691 20.282 1.00 90.56 123 LEU A N 1
ATOM 985 C CA . LEU A 1 123 ? -17.439 -18.249 20.160 1.00 90.56 123 LEU A CA 1
ATOM 986 C C . LEU A 1 123 ? -17.731 -17.926 18.699 1.00 90.56 123 LEU A C 1
ATOM 988 O O . LEU A 1 123 ? -16.967 -18.339 17.829 1.00 90.56 123 LEU A O 1
ATOM 992 N N . ILE A 1 124 ? -18.799 -17.181 18.431 1.00 92.00 124 ILE A N 1
ATOM 993 C CA . ILE A 1 124 ? -19.220 -16.768 17.090 1.00 92.00 124 ILE A CA 1
ATOM 994 C C . ILE A 1 124 ? -19.185 -15.245 16.990 1.00 92.00 124 ILE A C 1
ATOM 996 O O . ILE A 1 124 ? -19.723 -14.549 17.852 1.00 92.00 124 ILE A O 1
ATOM 1000 N N . VAL A 1 125 ? -18.576 -14.722 15.925 1.00 92.12 125 VAL A N 1
ATOM 1001 C CA . VAL A 1 125 ? -18.542 -13.275 15.656 1.00 92.12 125 VAL A CA 1
ATOM 1002 C C . VAL A 1 125 ? -19.782 -12.849 14.876 1.00 92.12 125 VAL A C 1
ATOM 1004 O O . VAL A 1 125 ? -20.114 -13.436 13.846 1.00 92.12 125 VAL A O 1
ATOM 1007 N N . THR A 1 126 ? -20.435 -11.791 15.347 1.00 91.31 126 THR A N 1
ATOM 1008 C CA . THR A 1 126 ? -21.635 -11.180 14.758 1.00 91.31 126 THR A CA 1
ATOM 1009 C C . THR A 1 126 ? -21.460 -9.660 14.649 1.00 91.31 126 THR A C 1
ATOM 1011 O O . THR A 1 126 ? -20.597 -9.091 15.314 1.00 91.31 126 THR A O 1
ATOM 1014 N N . GLY A 1 127 ? -22.246 -8.984 13.811 1.00 88.81 127 GLY A N 1
ATOM 1015 C CA . GLY A 1 127 ? -22.196 -7.526 13.635 1.00 88.81 127 GLY A CA 1
ATOM 1016 C C . GLY A 1 127 ? -22.256 -7.097 12.171 1.00 88.81 127 GLY A C 1
ATOM 1017 O O . GLY A 1 127 ? -22.455 -7.923 11.281 1.00 88.81 127 GLY A O 1
ATOM 1018 N N . ASP A 1 128 ? -22.061 -5.803 11.931 1.00 83.88 128 ASP A N 1
ATOM 1019 C CA . ASP A 1 128 ? -22.114 -5.231 10.587 1.00 83.88 128 ASP A CA 1
ATOM 1020 C C . ASP A 1 128 ? -20.749 -5.263 9.893 1.00 83.88 128 ASP A C 1
ATOM 1022 O O . ASP A 1 128 ? -19.695 -5.061 10.514 1.00 83.88 128 ASP A O 1
ATOM 1026 N N . ASP A 1 129 ? -20.790 -5.482 8.577 1.00 86.38 129 ASP A N 1
ATOM 1027 C CA . ASP A 1 129 ? -19.629 -5.481 7.680 1.00 86.38 129 ASP A CA 1
ATOM 1028 C C . ASP A 1 129 ? -18.483 -6.402 8.153 1.00 86.38 129 ASP A C 1
ATOM 1030 O O . ASP A 1 129 ? -17.302 -6.061 8.179 1.00 86.38 129 ASP A O 1
ATOM 1034 N N . ILE A 1 130 ? -18.847 -7.616 8.573 1.00 89.25 130 ILE A N 1
ATOM 1035 C CA . ILE A 1 130 ? -17.915 -8.605 9.139 1.00 89.25 130 ILE A CA 1
ATO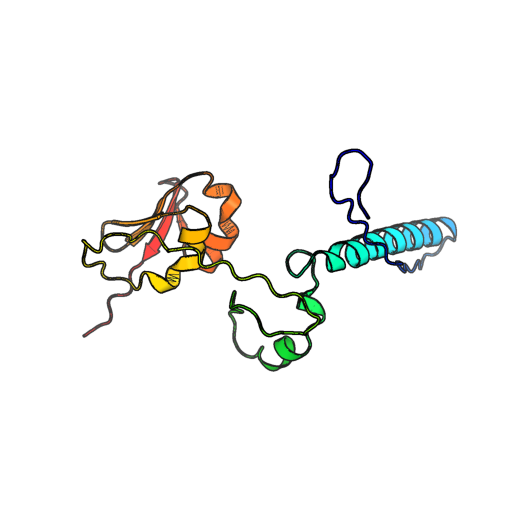M 1036 C C . ILE A 1 130 ? -16.805 -8.973 8.138 1.00 89.25 130 ILE A C 1
ATOM 1038 O O . ILE A 1 130 ? -15.664 -9.233 8.524 1.00 89.25 130 ILE A O 1
ATOM 1042 N N . TYR A 1 131 ? -17.117 -8.992 6.840 1.00 86.75 131 TYR A N 1
ATOM 1043 C CA . TYR A 1 131 ? -16.177 -9.412 5.800 1.00 86.75 131 TYR A CA 1
ATOM 1044 C C . TYR A 1 131 ? -15.067 -8.392 5.529 1.00 86.75 131 TYR A C 1
ATOM 1046 O O . TYR A 1 131 ? -13.952 -8.812 5.207 1.00 86.75 131 TYR A O 1
ATOM 1054 N N . SER A 1 132 ? -15.321 -7.087 5.694 1.00 89.00 132 SER A N 1
ATOM 1055 C CA . SER A 1 132 ? -14.264 -6.069 5.590 1.00 89.00 132 SER A CA 1
ATOM 1056 C C . SER A 1 132 ? -13.285 -6.145 6.768 1.00 89.00 132 SER A C 1
ATOM 1058 O O . SER A 1 132 ? -12.098 -5.874 6.613 1.00 89.00 132 SER A O 1
ATOM 1060 N N . LYS A 1 133 ? -13.758 -6.623 7.926 1.00 90.38 133 LYS A N 1
ATOM 1061 C CA . LYS A 1 133 ? -13.001 -6.773 9.181 1.00 90.38 133 LYS A CA 1
ATOM 1062 C C . LYS A 1 133 ? -12.357 -8.159 9.346 1.00 90.38 133 LYS A C 1
ATOM 1064 O O . LYS A 1 133 ? -11.888 -8.504 10.433 1.00 90.38 133 LYS A O 1
ATOM 1069 N N . LYS A 1 134 ? -12.311 -8.968 8.277 1.00 89.88 134 LYS A N 1
ATOM 1070 C CA . LYS A 1 134 ? -11.841 -10.368 8.303 1.00 89.88 134 LYS A CA 1
ATOM 1071 C C . LYS A 1 134 ? -10.444 -10.539 8.901 1.00 89.88 134 LYS A C 1
ATOM 1073 O O . LYS A 1 134 ? -10.192 -11.538 9.567 1.00 89.88 134 LYS A O 1
ATOM 1078 N N . ASP A 1 135 ? -9.536 -9.596 8.662 1.00 87.50 135 ASP A N 1
ATOM 1079 C CA . ASP A 1 135 ? -8.140 -9.734 9.081 1.00 87.50 135 ASP A CA 1
ATOM 1080 C C . ASP A 1 135 ? -8.002 -9.543 10.596 1.00 87.50 135 ASP A C 1
ATOM 1082 O O . ASP A 1 135 ? -7.307 -10.320 11.250 1.00 87.50 135 ASP A O 1
ATOM 1086 N N . SER A 1 136 ? -8.766 -8.615 11.182 1.00 87.62 136 SER A N 1
ATOM 1087 C CA . SER A 1 136 ? -8.874 -8.457 12.638 1.00 87.62 136 SER A CA 1
ATOM 1088 C C . SER A 1 136 ? -9.493 -9.691 13.299 1.00 87.62 136 SER A C 1
ATOM 1090 O O . SER A 1 136 ? -9.012 -10.143 14.335 1.00 87.62 136 SER A O 1
ATOM 1092 N N . ILE A 1 137 ? -10.514 -10.287 12.675 1.00 90.00 137 ILE A N 1
ATOM 1093 C CA . ILE A 1 137 ? -11.173 -11.499 13.184 1.00 90.00 137 ILE A CA 1
ATOM 1094 C C . ILE A 1 137 ? -10.219 -12.707 13.141 1.00 90.00 137 ILE A C 1
ATOM 1096 O O . ILE A 1 137 ? -10.102 -13.445 14.123 1.00 90.00 137 ILE A O 1
ATOM 1100 N N . LYS A 1 138 ? -9.474 -12.881 12.039 1.00 90.56 138 LYS A N 1
ATOM 1101 C CA . LYS A 1 138 ? -8.428 -13.912 11.914 1.00 90.56 138 LYS A CA 1
ATOM 1102 C C . LYS A 1 138 ? -7.314 -13.736 12.943 1.00 90.56 138 LYS A C 1
ATOM 1104 O O . LYS A 1 138 ? -6.863 -14.732 13.505 1.00 90.56 138 LYS A O 1
ATOM 1109 N N . ALA A 1 139 ? -6.890 -12.497 13.201 1.00 84.50 139 ALA A N 1
ATOM 1110 C CA . ALA A 1 139 ? -5.839 -12.191 14.170 1.00 84.50 139 ALA A CA 1
ATOM 1111 C C . ALA A 1 139 ? -6.210 -12.622 15.602 1.00 84.50 139 ALA A C 1
ATOM 1113 O O . ALA A 1 139 ? -5.344 -13.066 16.346 1.00 84.50 139 ALA A O 1
ATOM 1114 N N . CYS A 1 140 ? -7.497 -12.582 15.965 1.00 87.44 140 CYS A N 1
ATOM 1115 C CA . CYS A 1 140 ? -8.011 -13.083 17.249 1.00 87.44 140 CYS A CA 1
ATOM 1116 C C . CYS A 1 140 ? -8.173 -14.618 17.308 1.00 87.44 140 CYS A C 1
ATOM 1118 O O . CYS A 1 140 ? -8.689 -15.164 18.289 1.00 87.44 140 CYS A O 1
ATOM 1120 N N . GLY A 1 141 ? -7.753 -15.335 16.262 1.00 88.50 141 GLY A N 1
ATOM 1121 C CA . GLY A 1 141 ? -7.770 -16.792 16.219 1.00 88.50 141 GLY A CA 1
ATOM 1122 C C . GLY A 1 141 ? -9.106 -17.404 15.797 1.00 88.50 141 GLY A C 1
ATOM 1123 O O . GLY A 1 141 ? -9.252 -18.620 15.900 1.00 88.50 141 GLY A O 1
ATOM 1124 N N . PHE A 1 142 ? -10.052 -16.623 15.274 1.00 93.00 142 PHE A N 1
ATOM 1125 C CA . PHE A 1 142 ? -11.272 -17.169 14.678 1.00 93.00 142 PHE A CA 1
ATOM 1126 C C . PHE A 1 142 ? -10.981 -17.803 13.310 1.00 93.00 142 PHE A C 1
ATOM 1128 O O . PHE A 1 142 ? -10.033 -17.444 12.605 1.00 93.00 142 PHE A O 1
ATOM 1135 N N . ARG A 1 143 ? -11.796 -18.783 12.931 1.00 93.06 143 ARG A N 1
ATOM 1136 C CA . ARG A 1 143 ? -11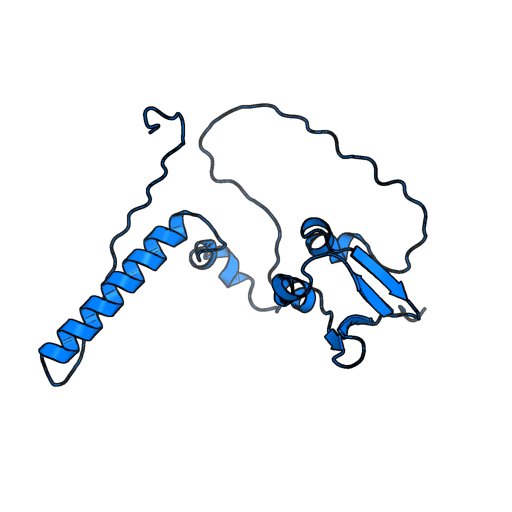.773 -19.464 11.634 1.00 93.06 143 ARG A CA 1
ATOM 1137 C C . ARG A 1 143 ? -13.102 -19.235 10.927 1.00 93.06 143 ARG A C 1
ATOM 1139 O O . ARG A 1 143 ? -14.119 -19.021 11.576 1.00 93.06 143 ARG A O 1
ATOM 1146 N N . PHE A 1 144 ? -13.079 -19.230 9.600 1.00 94.56 144 PHE A N 1
ATOM 1147 C CA . PHE A 1 144 ? -14.279 -19.027 8.795 1.00 94.56 144 PHE A CA 1
ATOM 1148 C C . PHE A 1 144 ? -14.874 -20.374 8.395 1.00 94.56 144 PHE A C 1
ATOM 1150 O O . PHE A 1 144 ? -14.173 -21.197 7.806 1.00 94.56 144 PHE A O 1
ATOM 1157 N N . ASP A 1 145 ? -16.160 -20.578 8.671 1.00 91.75 145 ASP A N 1
ATOM 1158 C CA . ASP A 1 145 ? -16.919 -21.693 8.116 1.00 91.75 145 ASP A CA 1
ATOM 1159 C C . ASP A 1 145 ? -17.692 -21.230 6.876 1.00 91.75 145 ASP A C 1
ATOM 1161 O O . ASP A 1 145 ? -18.578 -20.378 6.935 1.00 91.75 145 ASP A O 1
ATOM 1165 N N . SER A 1 146 ? -17.368 -21.832 5.733 1.00 89.31 146 SER A N 1
ATOM 1166 C CA . SER A 1 146 ? -18.017 -21.535 4.454 1.00 89.31 146 SER A CA 1
ATOM 1167 C C . SER A 1 146 ? -19.488 -21.959 4.392 1.00 89.31 146 SER A C 1
ATOM 1169 O O . SER A 1 146 ? -20.244 -21.361 3.625 1.00 89.31 146 SER A O 1
ATOM 1171 N N . LYS A 1 147 ? -19.911 -22.949 5.194 1.00 91.38 147 LYS A N 1
ATOM 1172 C CA . LYS A 1 147 ? -21.290 -23.462 5.191 1.00 91.38 147 LYS A CA 1
ATOM 1173 C C . LYS A 1 147 ? -22.231 -22.542 5.962 1.00 91.38 147 LYS A C 1
ATOM 1175 O O . LYS A 1 147 ? -23.249 -22.127 5.415 1.00 91.38 147 LYS A O 1
ATOM 1180 N N . SER A 1 148 ? -21.879 -22.191 7.199 1.00 87.81 148 SER A N 1
ATOM 1181 C CA . SER A 1 148 ? -22.652 -21.245 8.023 1.00 87.81 148 SER A CA 1
ATOM 1182 C C . SER A 1 148 ? -22.398 -19.774 7.678 1.00 87.81 148 SER A C 1
ATOM 1184 O O . SER A 1 148 ? -23.162 -18.908 8.097 1.00 87.81 148 SER A O 1
ATOM 1186 N N . LYS A 1 149 ? -21.352 -19.479 6.889 1.00 90.25 149 LYS A N 1
ATOM 1187 C CA . LYS A 1 149 ? -20.871 -18.120 6.584 1.00 90.25 149 LYS A CA 1
ATOM 1188 C C . LYS A 1 149 ? -20.505 -17.316 7.836 1.00 90.25 149 LYS A C 1
ATOM 1190 O O . LYS A 1 149 ? -20.575 -16.085 7.824 1.00 90.25 149 LYS A O 1
ATOM 1195 N N . SER A 1 150 ? -20.077 -17.999 8.892 1.00 91.25 150 SER A N 1
ATOM 1196 C CA . SER A 1 150 ? -19.776 -17.405 10.194 1.00 91.25 150 SER A CA 1
ATOM 1197 C C . SER A 1 150 ? -18.313 -17.592 10.587 1.00 91.25 150 SER A C 1
ATOM 1199 O O . SER A 1 150 ? -17.627 -18.514 10.141 1.00 91.25 150 SER A O 1
ATOM 1201 N N . TRP A 1 151 ? -17.832 -16.694 11.444 1.00 94.12 151 TRP A N 1
ATOM 1202 C CA . TRP A 1 151 ? -16.520 -16.804 12.073 1.00 94.12 151 TRP A CA 1
ATOM 1203 C C . TRP A 1 151 ? -16.666 -17.436 13.448 1.00 94.12 151 TRP A C 1
ATOM 1205 O O . TRP A 1 151 ? -17.453 -16.939 14.251 1.00 94.12 151 TRP A O 1
ATOM 1215 N N . TYR A 1 152 ? -15.901 -18.490 13.719 1.00 93.06 152 TYR A N 1
ATOM 1216 C CA . TYR A 1 152 ? -15.994 -19.261 14.953 1.00 93.06 152 TYR A CA 1
ATOM 1217 C C . TYR A 1 152 ? -14.620 -19.532 15.585 1.00 93.06 152 TYR A C 1
ATOM 1219 O O . TYR A 1 152 ? -13.606 -19.619 14.890 1.00 93.06 152 TYR A O 1
ATOM 1227 N N . LYS A 1 153 ? -14.578 -19.668 16.910 1.00 90.75 153 LYS A N 1
ATOM 1228 C CA . LYS A 1 153 ? -13.405 -20.105 17.684 1.00 90.75 153 LYS A CA 1
ATOM 1229 C C . LYS A 1 153 ? -13.879 -21.068 18.767 1.00 90.75 153 LYS A C 1
ATOM 1231 O O . LYS A 1 153 ? -14.892 -20.813 19.409 1.00 90.75 153 LYS A O 1
ATOM 1236 N N . GLN A 1 154 ? -13.188 -22.188 18.947 1.00 85.69 154 GLN A N 1
ATOM 1237 C CA . GLN A 1 1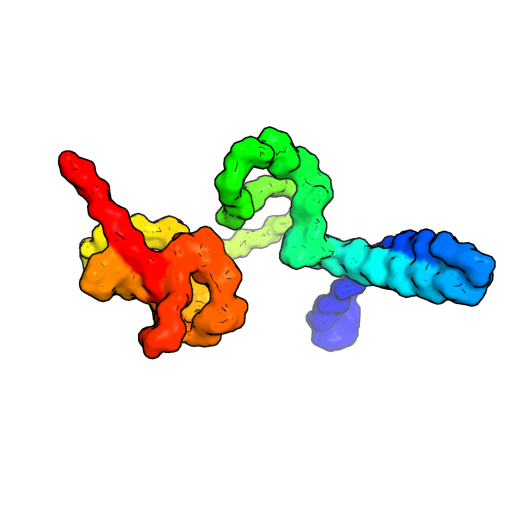54 ? -13.526 -23.138 20.006 1.00 85.69 154 GLN A CA 1
ATOM 1238 C C . GLN A 1 154 ? -13.135 -22.551 21.364 1.00 85.69 154 GLN A C 1
ATOM 1240 O O . GLN A 1 154 ? -12.045 -21.995 21.504 1.00 85.69 154 GLN A O 1
ATOM 1245 N N . LEU A 1 155 ? -14.024 -22.656 22.348 1.00 73.19 155 LEU A N 1
ATOM 1246 C CA . LEU A 1 155 ? -13.714 -22.292 23.721 1.00 73.19 155 LEU A CA 1
ATOM 1247 C C . LEU A 1 155 ? -12.822 -23.384 24.331 1.00 73.19 155 LEU A C 1
ATOM 1249 O O . LEU A 1 155 ? -13.238 -24.540 24.424 1.00 73.19 155 LEU A O 1
ATOM 1253 N N . GLU A 1 156 ? -11.595 -23.045 24.730 1.00 64.31 156 GLU A N 1
ATOM 1254 C CA . GLU A 1 156 ? -10.742 -23.991 25.452 1.00 64.31 156 GLU A CA 1
ATOM 1255 C C . GLU A 1 156 ? -11.323 -24.229 26.849 1.00 64.31 156 GLU A C 1
ATOM 1257 O O . GLU A 1 156 ? -11.281 -23.362 27.723 1.00 64.31 156 GLU A O 1
ATOM 1262 N N . GLN A 1 157 ? -11.873 -25.423 27.074 1.00 54.44 157 GLN A N 1
ATOM 1263 C CA . GLN A 1 157 ? -12.112 -25.909 28.426 1.00 54.44 157 GLN A CA 1
ATOM 1264 C C . GLN A 1 157 ? -10.741 -26.075 29.084 1.00 54.44 157 GLN A C 1
ATOM 1266 O O . GLN A 1 157 ? -9.977 -26.966 28.715 1.00 54.44 157 GLN A O 1
ATOM 1271 N N . ARG A 1 158 ? -10.412 -25.213 30.054 1.00 46.84 158 ARG A N 1
ATOM 1272 C CA . ARG A 1 158 ? -9.335 -25.510 31.001 1.00 46.84 158 ARG A CA 1
ATOM 1273 C C . ARG A 1 158 ? -9.705 -26.828 31.675 1.00 46.84 158 ARG A C 1
ATOM 1275 O O . ARG A 1 158 ? -10.657 -26.861 32.451 1.00 46.84 158 ARG A O 1
ATOM 1282 N N . ALA A 1 159 ? -8.999 -27.901 31.324 1.00 35.38 159 ALA A N 1
ATOM 1283 C CA . ALA A 1 159 ? -9.049 -29.141 32.078 1.00 35.38 159 ALA A CA 1
ATOM 1284 C C . ALA A 1 159 ? -8.737 -28.796 33.542 1.00 35.38 159 ALA A C 1
ATOM 1286 O O . ALA A 1 159 ? -7.728 -28.146 33.825 1.00 35.38 159 ALA A O 1
ATOM 1287 N N . SER A 1 160 ? -9.688 -29.126 34.411 1.00 38.78 160 SER A N 1
ATOM 1288 C CA . SER A 1 160 ? -9.635 -28.983 35.868 1.00 38.78 160 SER A CA 1
ATOM 1289 C C . SER A 1 160 ? -8.474 -29.741 36.491 1.00 38.78 160 SER A C 1
ATOM 1291 O O . SER A 1 160 ? -8.206 -30.860 35.996 1.00 38.78 160 SER A O 1
#

Sequence (160 aa):
VYNQTHTTFIEKEDVGFGTGISKTLADANESASKEAVTDAIKRAFRSFGNQFGNSLYDKSRNLNQSDTSSTYQQELNHNQNQQRNNQYSHPNIKQNQATSFNQYEYQSLYNLGLNIVEQNGFLIVTGDDIYSKKDSIKACGFRFDSKSKSWYKQLEQRAS

Foldseek 3Di:
DADPVRDDDDFFWDWFFAAADDPDPVRRVVRGVVRRVVRRVLVRQLVVDVVSPVVVPPPVVVVPPPDDDDDPDDDDDDDDDDDDDDDDDDPDPDDDDPDPDDPVLLVVCVVVQWDWDDDPQKTWIDGPPVVVCVVVLVSSVWDADPVVRITIDGHDDPDD

pLDDT: mean 75.19, std 22.92, range [30.09, 98.56]

Secondary structure (DSSP, 8-state):
-B-TT--B--------------SSHHHHHHHHHHHHHHHHHHHHHHTT-GGGTGGGG-HHHHTTTTSS--------------------PPP--------SS-GGGGHHHHHTTEEEEEETTEEEEEESSTTTTHHHHHHTT-EEETTTTEEEEE------

=== Feature glossary ===
Key to the feature types in this record:

— What the protein is —

Primary structure: the covalent order of the twenty standard amino acids along the backbone. Two proteins with the same sequence will (almost always) fold to the same structure; two with 30% identity often share a fold but not the details.

Database cross-references. InterPro integrates a dozen domain/family signature databases into unified entries with residue-range hits. GO terms attach function/process/location labels with evidence codes. CATH codes position the fold in a four-level structural taxonomy. Organism is the NCBI-taxonomy species name.

— Where its atoms are —

The mmCIF block holds the 3D Cartesian coordinates of each backbone atom (N, Cα, C, O) in ångströms. mmCIF is the PDB's canonical archive format — a tagged-loop text representation of the atomic model.

Six rendered views show the 3D structure from the faces of a cube — i.e. along ±x, ±y, ±z. Rendering representation is drawn randomly per protein from cartoon (secondary-structure ribbons), sticks (backbone bonds), or molecular surface; coloring is either N→C rainbow (blue at the N-terminus through red at the C-terminus) or one color per chain.

— Local backbone conformation —

DSSP 8-state secondary structure assigns each residue one of H (α-helix), G (3₁₀-helix), I (π-helix), E (extended β-strand), B (isolated β-bridge), T (hydrogen-bonded turn), S (bend), or '-' (coil). The assignment is computed from backbone hydrogen-bond geometry via the Kabsch–Sander algorithm.

P-SEA three-state annotation labels each residue as helix, strand, or coil based purely on the geometry of the Cα trace. It serves as a fallback when the full backbone (and thus DSSP) is unavailable.

The φ/ψ torsion pair specifies the backbone conformation at each residue. φ rotates about the N–Cα bond, ψ about the Cα–C bond. Steric clashes forbid most of the (φ, ψ) plane — the allowed regions (α-helix basin, β-sheet basin, left-handed helix) are the Ramachandran-allowed regions.

— Global shape and packing —

The geometric summary reports three shape descriptors. Rg (radius of gyration) measures how spread out the Cα atoms are about their centre of mass; compact globular proteins have small Rg, elongated or unfolded ones large. Cα contacts (<8 Å, |i−j|>4) count long-range residue pairs in spatial proximity — high for tightly packed folds, near zero for rods or random coil. The bounding-box extents give the protein's footprint along x, y, z in Å.

Accessible surface area quantifies burial. A residue with SASA near zero is packed into the hydrophobic core; one with SASA >100 Å² sits on the surface. Computed here via the Shrake–Rupley numerical algorithm with a 1.4 Å probe.

Plot images: a contact map (which residues are close in 3D, as an N×N binary image), a Ramachandran scatter (backbone torsion angles, revealing secondary-structure composition at a glance), and — for AlphaFold structures — a PAE heatmap (pairwise prediction confidence).

— Structural neighborhood —

The Foldseek 3Di string encodes local tertiary geometry as a 20-letter alphabet — one character per residue — derived from the relative positions of nearby Cα atoms. Unlike the amino-acid sequence, 3Di is a direct function of the 3D structure, so two proteins with the same fold have similar 3Di strings even at low sequence identity.

Nearest PDB neighbors are the top structural matches found by Foldseek when searching this structure against the entire Protein Data Bank. Each hit reports a TM-score (0 to 1; >0.5 almost always implies the same fold) and an E-value. These are *structural* homologs — they may share no detectable sequence similarity.

— Confidence and disorder —

For AlphaFold models, the B-factor field carries pLDDT — the model's own estimate of local accuracy on a 0–100 scale. Regions with pLDDT<50 should be treated as essentially unmodeled; they often correspond to intrinsically disordered segments.

B-factor (Debye–Waller factor) reflects atomic displacement in the crystal lattice. It is an experimental observable (units Å²), not a prediction; low values mean the atom is pinned down, high values mean it moves or is heterogeneous across the crystal.

Predicted aligned error is AlphaFold's pairwise confidence. Unlike pLDDT (per-residue), PAE is per-residue-pair and captures whether two parts of the structure are correctly placed relative to each other. Units are ångströms of expected positional error.